Protein AF-A0A1E1WY47-F1 (afdb_monomer)

Mean predicted aligned error: 6.02 Å

Sequence (130 aa):
NPHKQREINQIEAVQMKAIRFVCRRFDRDFSSSTALTSLDLQPLSARRRTESLKFMHCIINSSCRTSSNDFLTPAVPSNTRNLHSLNITPYFARTDTFKYNFFPRVIECWNSLPGRTRSFSLNLFLAAIE

Secondary structure (DSSP, 8-state):
---SHHHHHHHHHHHHHHHHHHHT---TT--HHHHHHHTTPPPHHHHHHHHHHHHHHHHHTT-SSS-GGGT--BPP--SSTT--TT-BPPPP-SSHHHHTSHHHHHHHHHHTS-HHHHTS-HHHHHHHH-

Organism: NCBI:txid187763

Structure (mmCIF, N/CA/C/O backbone):
data_AF-A0A1E1WY47-F1
#
_entry.id   AF-A0A1E1WY47-F1
#
loop_
_atom_site.group_PDB
_atom_site.id
_atom_site.type_symbol
_atom_site.label_atom_id
_atom_site.label_alt_id
_atom_site.label_comp_id
_atom_site.label_asym_id
_atom_site.label_entity_id
_atom_site.label_seq_id
_atom_site.pdbx_PDB_ins_code
_atom_site.Cartn_x
_atom_site.Cartn_y
_atom_site.Cartn_z
_atom_site.occupancy
_atom_site.B_iso_or_equiv
_atom_site.auth_seq_id
_atom_site.auth_comp_id
_atom_site.auth_asym_id
_atom_site.auth_atom_id
_atom_site.pdbx_PDB_model_num
ATOM 1 N N . ASN A 1 1 ? 7.297 5.303 4.967 1.00 80.31 1 ASN A N 1
ATOM 2 C CA . ASN A 1 1 ? 6.507 5.281 3.716 1.00 80.31 1 ASN A CA 1
ATOM 3 C C . ASN A 1 1 ? 6.298 6.738 3.323 1.00 80.31 1 ASN A C 1
ATOM 5 O O . ASN A 1 1 ? 5.735 7.462 4.139 1.00 80.31 1 ASN A O 1
ATOM 9 N N . PRO A 1 2 ? 6.892 7.195 2.211 1.00 89.94 2 PRO A N 1
AT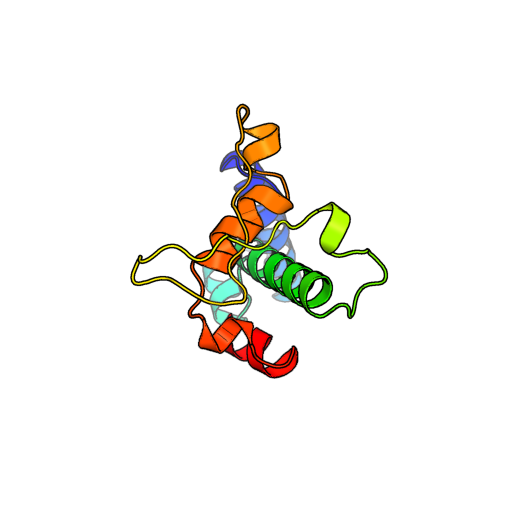OM 10 C CA . PRO A 1 2 ? 6.853 8.602 1.822 1.00 89.94 2 PRO A CA 1
ATOM 11 C C . PRO A 1 2 ? 5.423 9.059 1.540 1.00 89.94 2 PRO A C 1
ATOM 13 O O . PRO A 1 2 ? 4.623 8.303 0.996 1.00 89.94 2 PRO A O 1
ATOM 16 N N . HIS A 1 3 ? 5.123 10.307 1.882 1.00 90.12 3 HIS A N 1
ATOM 17 C CA . HIS A 1 3 ? 3.836 10.935 1.562 1.00 90.12 3 HIS A CA 1
ATOM 18 C C . HIS A 1 3 ? 3.989 12.093 0.575 1.00 90.12 3 HIS A C 1
ATOM 20 O O . HIS A 1 3 ? 3.019 12.498 -0.057 1.00 90.12 3 HIS A O 1
ATOM 26 N N . LYS A 1 4 ? 5.207 12.628 0.415 1.00 93.81 4 LYS A N 1
ATOM 27 C CA . LYS A 1 4 ? 5.482 13.691 -0.548 1.00 93.81 4 LYS A CA 1
ATOM 28 C C . LYS A 1 4 ? 5.699 13.083 -1.926 1.00 93.81 4 LYS A C 1
ATOM 30 O O . LYS A 1 4 ? 6.510 12.170 -2.080 1.00 93.81 4 LYS A O 1
ATOM 35 N N . GLN A 1 5 ? 5.058 13.657 -2.945 1.00 93.75 5 GLN A N 1
ATOM 36 C CA . GLN A 1 5 ? 5.161 13.169 -4.325 1.00 93.75 5 GLN A CA 1
ATOM 37 C C . GLN A 1 5 ? 6.614 13.062 -4.806 1.00 93.75 5 GLN A C 1
ATOM 39 O O . GLN A 1 5 ? 6.980 12.100 -5.472 1.00 93.75 5 GLN A O 1
ATOM 44 N N . ARG A 1 6 ? 7.474 14.010 -4.411 1.00 96.62 6 ARG A N 1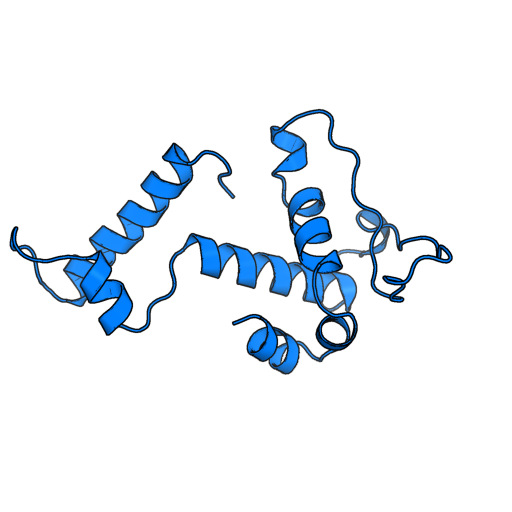
ATOM 45 C CA . ARG A 1 6 ? 8.907 13.986 -4.735 1.00 96.62 6 ARG A CA 1
ATOM 46 C C . ARG A 1 6 ? 9.601 12.716 -4.231 1.00 96.62 6 ARG A C 1
ATOM 48 O O . ARG A 1 6 ? 10.350 12.098 -4.978 1.00 96.62 6 ARG A O 1
ATOM 55 N N . GLU A 1 7 ? 9.355 12.333 -2.983 1.00 94.62 7 GLU A N 1
ATOM 56 C CA . GLU A 1 7 ? 9.965 11.155 -2.351 1.00 94.62 7 GLU A CA 1
ATOM 57 C C . GLU A 1 7 ? 9.388 9.856 -2.929 1.00 94.62 7 GLU A C 1
ATOM 59 O O . GLU A 1 7 ? 10.109 8.878 -3.121 1.00 94.62 7 GLU A O 1
ATOM 64 N N . ILE A 1 8 ? 8.090 9.853 -3.254 1.00 94.44 8 ILE A N 1
ATOM 65 C CA . ILE A 1 8 ? 7.441 8.744 -3.962 1.00 94.44 8 ILE A CA 1
ATOM 66 C C . ILE A 1 8 ? 8.124 8.541 -5.317 1.00 94.44 8 ILE A C 1
ATOM 68 O O . ILE A 1 8 ? 8.616 7.447 -5.584 1.00 94.44 8 ILE A O 1
ATOM 72 N N . ASN A 1 9 ? 8.244 9.604 -6.117 1.00 95.38 9 ASN A N 1
ATOM 73 C CA . ASN A 1 9 ? 8.868 9.563 -7.439 1.00 95.38 9 ASN A CA 1
ATOM 74 C C . ASN A 1 9 ? 10.325 9.087 -7.380 1.00 95.38 9 ASN A C 1
ATOM 76 O O . ASN A 1 9 ? 10.753 8.333 -8.249 1.00 95.38 9 ASN A O 1
ATOM 80 N N . GLN A 1 10 ? 11.086 9.485 -6.355 1.00 96.19 10 GLN A N 1
ATOM 81 C CA . GLN A 1 10 ? 12.459 9.006 -6.160 1.00 96.19 10 GLN A CA 1
ATOM 82 C C . GLN A 1 10 ? 12.522 7.489 -5.963 1.00 96.19 10 GLN A C 1
ATOM 84 O O . GLN A 1 10 ? 13.418 6.841 -6.496 1.00 96.19 10 GLN A O 1
ATOM 89 N N . ILE A 1 11 ? 11.566 6.914 -5.232 1.00 95.62 11 ILE A N 1
ATOM 90 C CA . ILE A 1 11 ? 11.510 5.466 -5.022 1.00 95.62 11 ILE A CA 1
ATOM 91 C C . ILE A 1 11 ? 11.030 4.745 -6.285 1.00 95.62 11 ILE A C 1
ATOM 93 O O . ILE A 1 11 ? 11.643 3.756 -6.679 1.00 95.62 11 ILE A O 1
ATOM 97 N N . GLU A 1 12 ? 10.001 5.254 -6.966 1.00 95.56 12 GLU A N 1
ATOM 98 C CA . GLU A 1 12 ? 9.545 4.668 -8.237 1.00 95.56 12 GLU A CA 1
ATOM 99 C C . GLU A 1 12 ? 10.651 4.716 -9.309 1.00 95.56 12 GLU A C 1
ATOM 101 O O . GLU A 1 12 ? 10.816 3.770 -10.077 1.00 95.56 12 GLU A O 1
ATOM 106 N N . ALA A 1 13 ? 11.496 5.754 -9.316 1.00 94.81 13 ALA A N 1
ATOM 107 C CA . ALA A 1 13 ? 12.640 5.846 -10.223 1.00 94.81 13 ALA A CA 1
ATOM 108 C C . ALA A 1 13 ? 13.642 4.688 -10.046 1.00 94.81 13 ALA A C 1
ATOM 110 O O . ALA A 1 13 ? 14.237 4.237 -11.029 1.00 94.81 13 ALA A O 1
ATOM 111 N N . VAL A 1 14 ? 13.799 4.157 -8.826 1.00 95.81 14 VAL A N 1
ATOM 112 C CA . VAL A 1 14 ? 14.621 2.960 -8.578 1.00 95.81 14 VAL A CA 1
ATOM 113 C C . VAL A 1 14 ? 14.019 1.744 -9.283 1.00 95.81 14 VAL A C 1
ATOM 115 O O . VAL A 1 14 ? 14.749 1.017 -9.959 1.00 95.81 14 VAL A O 1
ATOM 118 N N . GLN A 1 15 ? 12.697 1.555 -9.205 1.00 95.69 15 GLN A N 1
ATOM 119 C CA . GLN A 1 15 ? 12.006 0.485 -9.933 1.00 95.69 15 GLN A CA 1
ATOM 120 C C . GLN A 1 15 ? 12.160 0.651 -11.450 1.00 95.69 15 GLN A C 1
ATOM 122 O O . GLN A 1 15 ? 12.517 -0.307 -12.133 1.00 95.69 15 GLN A O 1
ATOM 127 N N . MET A 1 16 ? 11.978 1.866 -11.979 1.00 94.94 16 MET A N 1
ATOM 128 C CA . MET A 1 16 ? 12.146 2.137 -13.416 1.00 94.94 16 MET A CA 1
ATOM 129 C C . MET A 1 16 ? 13.553 1.803 -13.913 1.00 94.94 16 MET A C 1
ATOM 131 O O . MET A 1 16 ? 13.722 1.299 -15.027 1.00 94.94 16 MET A O 1
ATOM 135 N N . LYS A 1 17 ? 14.571 2.079 -13.089 1.00 94.31 17 LYS A N 1
ATOM 136 C CA . LYS A 1 17 ? 15.960 1.737 -13.394 1.00 94.31 17 LYS A CA 1
ATOM 137 C C . LYS A 1 17 ? 16.176 0.224 -13.356 1.00 94.31 17 LYS A C 1
ATOM 139 O O . LYS A 1 17 ? 16.805 -0.307 -14.264 1.00 94.31 17 LYS A O 1
ATOM 144 N N . ALA A 1 18 ? 15.617 -0.472 -12.366 1.00 95.38 18 ALA A N 1
ATOM 145 C CA . ALA A 1 18 ? 15.676 -1.931 -12.279 1.00 95.38 18 ALA A CA 1
ATOM 146 C C . ALA A 1 18 ? 15.044 -2.613 -13.505 1.00 95.38 18 ALA A C 1
ATOM 148 O O . ALA A 1 18 ? 15.618 -3.558 -14.039 1.00 95.38 18 ALA A O 1
ATOM 149 N N . ILE A 1 19 ? 13.928 -2.089 -14.018 1.00 95.94 19 ILE A N 1
ATOM 150 C CA . ILE A 1 19 ? 13.268 -2.621 -15.221 1.00 95.94 19 ILE A CA 1
ATOM 151 C C . ILE A 1 19 ? 14.194 -2.588 -16.441 1.00 95.94 19 ILE A C 1
ATOM 153 O O . ILE A 1 19 ? 14.249 -3.559 -17.191 1.00 95.94 19 ILE A O 1
ATOM 157 N 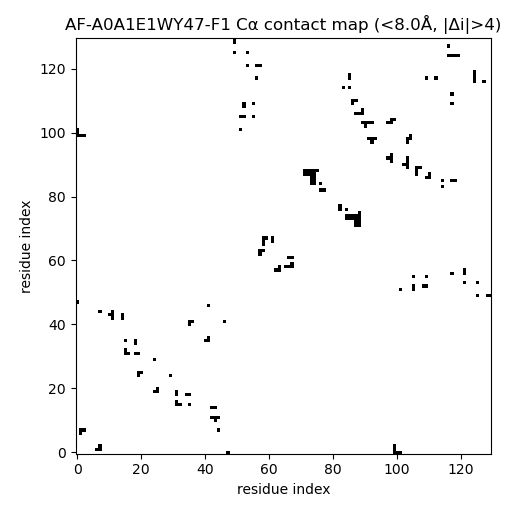N . ARG A 1 20 ? 14.993 -1.526 -16.612 1.00 94.62 20 ARG A N 1
ATOM 158 C CA . ARG A 1 20 ? 15.990 -1.460 -17.698 1.00 94.62 20 ARG A CA 1
ATOM 159 C C . ARG A 1 20 ? 17.010 -2.590 -17.612 1.00 94.62 20 ARG A C 1
ATOM 161 O O . ARG A 1 20 ? 17.359 -3.170 -18.636 1.00 94.62 20 ARG A O 1
ATOM 168 N N . PHE A 1 21 ? 17.447 -2.935 -16.399 1.00 95.25 21 PHE A N 1
ATOM 169 C CA . PHE A 1 21 ? 18.351 -4.065 -16.180 1.00 95.25 21 PHE A CA 1
ATOM 170 C C . PHE A 1 21 ? 17.683 -5.407 -16.482 1.00 95.25 21 PHE A C 1
ATOM 172 O O . PHE A 1 21 ? 18.279 -6.223 -17.180 1.00 95.25 21 PHE A O 1
ATOM 179 N N . VAL A 1 22 ? 16.448 -5.617 -16.014 1.00 94.75 22 VAL A N 1
ATOM 180 C CA . VAL A 1 22 ? 15.681 -6.851 -16.267 1.00 94.75 22 VAL A CA 1
ATOM 181 C C . VAL A 1 22 ? 15.475 -7.064 -17.767 1.00 94.75 22 VAL A C 1
ATOM 183 O O . VAL A 1 22 ? 15.759 -8.142 -18.281 1.00 94.75 22 VAL A O 1
ATOM 186 N N . CYS A 1 23 ? 15.062 -6.021 -18.489 1.00 94.19 23 CYS A N 1
ATOM 187 C CA . CYS A 1 23 ? 14.861 -6.083 -19.936 1.00 94.19 23 CYS A CA 1
ATOM 188 C C . CYS A 1 23 ? 16.172 -6.039 -20.737 1.00 94.19 23 CYS A C 1
ATOM 190 O O . CYS A 1 23 ? 16.142 -6.264 -21.943 1.00 94.19 23 CYS A O 1
ATOM 192 N N . ARG A 1 24 ? 17.313 -5.730 -20.101 1.00 94.50 24 ARG A N 1
ATOM 193 C CA . ARG A 1 24 ? 18.609 -5.447 -20.752 1.00 94.50 24 ARG A CA 1
ATOM 194 C C . ARG A 1 24 ? 18.516 -4.353 -21.830 1.00 94.50 24 ARG A C 1
ATOM 196 O O . ARG A 1 24 ? 19.188 -4.425 -22.857 1.00 94.50 24 ARG A O 1
ATOM 203 N N . ARG A 1 25 ? 17.677 -3.338 -21.605 1.00 93.25 25 ARG A N 1
ATOM 204 C CA . ARG A 1 25 ? 17.407 -2.243 -22.552 1.00 93.25 25 ARG A CA 1
ATOM 205 C C . ARG A 1 25 ? 17.845 -0.903 -21.972 1.00 93.25 25 ARG A C 1
ATOM 207 O O . ARG A 1 25 ? 17.299 -0.426 -20.976 1.00 93.25 25 ARG A O 1
ATOM 214 N N . PHE A 1 26 ? 18.835 -0.292 -22.617 1.00 91.56 26 PHE A N 1
ATOM 215 C CA . PHE A 1 26 ? 19.445 0.978 -22.199 1.00 91.56 26 PHE A CA 1
ATOM 216 C C . PHE A 1 26 ? 19.320 2.077 -23.262 1.00 91.56 26 PHE A C 1
ATOM 218 O O . PHE A 1 26 ? 19.873 3.161 -23.100 1.00 91.56 26 PHE A O 1
ATOM 225 N N . ASP A 1 27 ? 18.579 1.807 -24.334 1.00 92.06 27 ASP A N 1
ATOM 226 C CA . ASP A 1 27 ? 18.253 2.765 -25.380 1.00 92.06 27 ASP A CA 1
ATOM 227 C C . ASP A 1 27 ? 17.356 3.903 -24.868 1.00 92.06 27 ASP A C 1
ATOM 229 O O . ASP A 1 27 ? 16.601 3.762 -23.896 1.00 92.06 27 ASP A O 1
ATOM 233 N N . ARG A 1 28 ? 17.464 5.060 -25.535 1.00 87.88 28 ARG A N 1
ATOM 234 C CA . ARG A 1 28 ? 16.687 6.266 -25.206 1.00 87.88 28 ARG A CA 1
ATOM 235 C C . ARG A 1 28 ? 15.199 6.093 -25.506 1.00 87.88 28 ARG A C 1
ATOM 237 O O . ARG A 1 28 ? 14.385 6.635 -24.768 1.00 87.88 28 ARG A O 1
ATOM 244 N N . ASP A 1 29 ? 14.872 5.282 -26.509 1.00 90.81 29 ASP A N 1
ATOM 245 C CA . ASP A 1 29 ? 13.495 5.019 -26.942 1.00 90.81 29 ASP A CA 1
ATOM 246 C C . ASP A 1 29 ? 12.781 3.987 -26.051 1.00 90.81 29 ASP A C 1
ATOM 248 O O . ASP A 1 29 ? 11.579 3.751 -26.183 1.00 90.81 29 ASP A O 1
ATOM 252 N N . PHE A 1 30 ? 13.495 3.383 -25.094 1.00 91.25 30 PHE A N 1
ATOM 253 C CA . PHE A 1 30 ? 12.905 2.440 -24.155 1.00 91.25 30 PHE A CA 1
ATOM 254 C C . PHE A 1 30 ? 12.095 3.155 -23.070 1.00 91.25 30 PHE A C 1
ATOM 256 O O . PHE A 1 30 ? 12.635 3.869 -22.213 1.00 91.25 30 PHE A O 1
ATOM 263 N N . SER A 1 31 ? 10.794 2.877 -23.059 1.00 93.06 31 SER A N 1
ATOM 264 C CA . SER A 1 31 ? 9.863 3.308 -22.020 1.00 93.06 31 SER A CA 1
ATOM 265 C C . SER A 1 31 ? 9.795 2.284 -20.881 1.00 93.06 31 SER A C 1
ATOM 267 O O . SER A 1 31 ? 9.164 1.232 -21.003 1.00 93.06 31 SER A O 1
ATOM 269 N N . SER A 1 32 ? 10.407 2.611 -19.737 1.00 92.06 32 SER A N 1
ATOM 270 C CA . SER A 1 32 ? 10.341 1.772 -18.529 1.00 92.06 32 SER A CA 1
ATOM 271 C C . SER A 1 32 ? 8.916 1.611 -17.990 1.00 92.06 32 SER A C 1
ATOM 273 O O . SER A 1 32 ? 8.615 0.574 -17.411 1.00 92.06 32 SER A O 1
ATOM 275 N N . SER A 1 33 ? 8.042 2.609 -18.160 1.00 89.31 33 SER A N 1
ATOM 276 C CA . SER A 1 33 ? 6.653 2.548 -17.685 1.00 89.31 33 SER A CA 1
ATOM 277 C C . SER A 1 33 ? 5.815 1.575 -18.511 1.00 89.31 33 SER A C 1
ATOM 279 O O . SER A 1 33 ? 5.067 0.785 -17.951 1.00 89.31 33 SER A O 1
ATOM 281 N N . THR A 1 34 ? 5.985 1.568 -19.833 1.00 92.31 34 THR A N 1
ATOM 282 C CA . THR A 1 34 ? 5.327 0.589 -20.711 1.00 92.31 34 THR A CA 1
ATOM 283 C C . THR A 1 34 ? 5.853 -0.819 -20.436 1.00 92.31 34 THR A C 1
ATOM 285 O O . THR A 1 34 ? 5.079 -1.772 -20.364 1.00 92.31 34 THR A O 1
ATOM 288 N N . ALA A 1 35 ? 7.166 -0.946 -20.219 1.00 93.25 35 ALA A N 1
ATOM 289 C CA . ALA A 1 35 ? 7.786 -2.218 -19.871 1.00 93.25 35 ALA A CA 1
ATOM 290 C C . ALA A 1 35 ? 7.308 -2.756 -18.512 1.00 93.25 35 ALA A C 1
ATOM 292 O O . ALA A 1 35 ? 7.065 -3.953 -18.389 1.00 93.25 35 ALA A O 1
ATOM 293 N N . LEU A 1 36 ? 7.114 -1.885 -17.515 1.00 94.25 36 LEU A N 1
ATOM 294 C CA . LEU A 1 36 ? 6.530 -2.242 -16.218 1.00 94.25 36 LEU A CA 1
ATOM 295 C C . LEU A 1 36 ? 5.180 -2.944 -16.394 1.00 94.25 36 LEU A C 1
ATOM 297 O O . LEU A 1 36 ? 4.992 -4.030 -15.852 1.00 94.25 36 LEU A O 1
ATOM 301 N N . THR A 1 37 ? 4.287 -2.360 -17.200 1.00 92.06 37 THR A N 1
ATOM 302 C CA . THR A 1 37 ? 2.974 -2.947 -17.501 1.00 92.06 37 THR A CA 1
ATOM 303 C C . THR A 1 37 ? 3.107 -4.263 -18.265 1.00 92.06 37 THR A C 1
ATOM 305 O O . THR A 1 37 ? 2.402 -5.216 -17.961 1.00 92.06 37 THR A O 1
ATOM 308 N N . SER A 1 38 ? 4.037 -4.356 -19.222 1.00 93.25 38 SER A N 1
ATOM 309 C CA . SER A 1 38 ? 4.261 -5.598 -19.981 1.00 93.25 3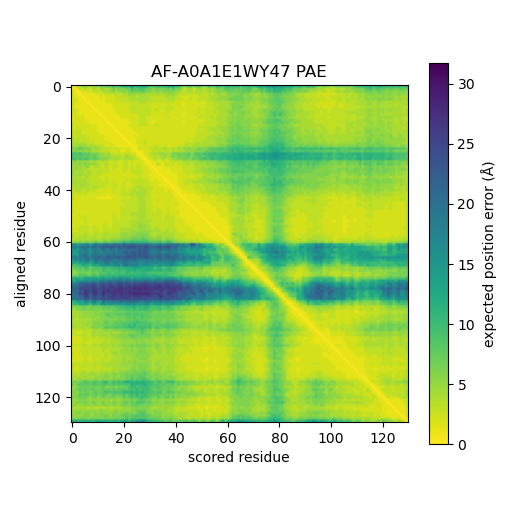8 SER A CA 1
ATOM 310 C C . SER A 1 38 ? 4.809 -6.753 -19.133 1.00 93.25 38 SER A C 1
ATOM 312 O O . SER A 1 38 ? 4.601 -7.912 -19.471 1.00 93.25 38 SER A O 1
ATOM 314 N N . LEU A 1 39 ? 5.508 -6.435 -18.038 1.00 93.81 39 LEU A N 1
ATOM 315 C CA . LEU A 1 39 ? 6.040 -7.401 -17.076 1.00 9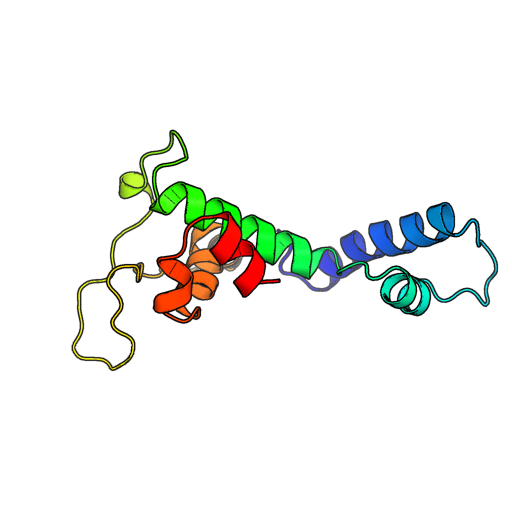3.81 39 LEU A CA 1
ATOM 316 C C . LEU A 1 39 ? 5.034 -7.745 -15.968 1.00 93.81 39 LEU A C 1
ATOM 318 O O . LEU A 1 39 ? 5.396 -8.474 -15.048 1.00 93.81 39 LEU A O 1
ATOM 322 N N . ASP A 1 40 ? 3.821 -7.185 -16.024 1.00 93.12 40 ASP A N 1
ATOM 323 C CA . ASP A 1 40 ? 2.786 -7.315 -14.993 1.00 93.12 40 ASP A CA 1
ATOM 324 C C . ASP A 1 40 ? 3.286 -6.941 -13.581 1.00 93.12 40 ASP A C 1
ATOM 326 O O . ASP A 1 40 ? 2.915 -7.513 -12.555 1.00 93.12 40 ASP A O 1
ATOM 330 N N . LEU A 1 41 ? 4.204 -5.969 -13.512 1.00 93.38 41 LEU A N 1
ATOM 331 C CA . LEU A 1 41 ? 4.761 -5.503 -12.249 1.00 93.38 41 LEU A CA 1
ATOM 332 C C . LEU A 1 41 ? 3.927 -4.350 -11.701 1.00 93.38 41 LEU A C 1
ATOM 334 O O . LEU A 1 41 ? 3.733 -3.338 -12.359 1.00 93.38 41 LEU A O 1
ATOM 338 N N . GLN A 1 42 ? 3.522 -4.446 -10.439 1.00 93.38 42 GLN A N 1
ATOM 339 C CA . GLN A 1 42 ? 2.848 -3.348 -9.747 1.00 93.38 42 GLN A CA 1
ATOM 340 C C . GLN A 1 42 ? 3.834 -2.234 -9.335 1.00 93.38 42 GLN A C 1
ATOM 342 O O . GLN A 1 42 ? 5.001 -2.524 -9.026 1.00 93.38 42 GLN A O 1
ATOM 347 N N . PRO A 1 43 ? 3.392 -0.963 -9.259 1.00 93.31 43 PRO A N 1
ATOM 348 C CA . PRO A 1 43 ? 4.222 0.128 -8.749 1.00 93.31 43 PRO A CA 1
ATOM 349 C C . PRO A 1 43 ? 4.590 -0.091 -7.273 1.00 93.31 43 PRO A C 1
ATOM 351 O O . PRO A 1 43 ? 3.841 -0.708 -6.504 1.00 93.31 43 PRO A O 1
ATOM 354 N N . LEU A 1 44 ? 5.735 0.441 -6.828 1.00 94.50 44 LEU A N 1
ATOM 355 C CA . LEU A 1 44 ? 6.202 0.236 -5.448 1.00 94.50 44 LEU A CA 1
ATOM 356 C C . LEU A 1 44 ? 5.253 0.847 -4.410 1.00 94.50 44 LEU A C 1
ATOM 358 O O . LEU A 1 44 ? 5.169 0.373 -3.275 1.00 94.50 44 LEU A O 1
ATOM 362 N N . SER A 1 45 ? 4.551 1.921 -4.757 1.00 92.81 45 SER A N 1
ATOM 363 C CA . SER A 1 45 ? 3.492 2.515 -3.936 1.00 92.81 45 SER A CA 1
ATOM 364 C C . SER A 1 45 ? 2.347 1.532 -3.651 1.00 92.81 45 SER A C 1
ATOM 366 O O . SER A 1 45 ? 1.998 1.356 -2.480 1.00 92.81 45 SER A O 1
ATOM 368 N N . ALA A 1 46 ? 1.831 0.838 -4.671 1.00 92.44 46 ALA A N 1
ATOM 369 C CA . ALA A 1 46 ? 0.789 -0.179 -4.520 1.00 92.44 46 ALA A CA 1
ATOM 370 C C . ALA A 1 46 ? 1.284 -1.349 -3.663 1.00 92.44 46 ALA A C 1
ATOM 372 O O . ALA A 1 46 ? 0.666 -1.675 -2.653 1.00 92.44 46 ALA A O 1
ATOM 373 N N . ARG A 1 47 ? 2.481 -1.876 -3.958 1.00 93.06 47 ARG A N 1
ATOM 374 C CA . ARG A 1 47 ? 3.091 -2.959 -3.165 1.00 93.06 47 ARG A CA 1
ATOM 375 C C . ARG A 1 47 ? 3.226 -2.597 -1.686 1.00 93.06 47 ARG A C 1
ATOM 377 O O . ARG A 1 47 ? 2.871 -3.381 -0.814 1.00 93.06 47 ARG A O 1
ATOM 384 N N . ARG A 1 48 ? 3.688 -1.380 -1.375 1.00 93.69 48 ARG A N 1
ATOM 385 C CA . ARG A 1 48 ? 3.785 -0.895 0.015 1.00 93.69 48 ARG A CA 1
ATOM 386 C C . ARG A 1 48 ? 2.425 -0.784 0.694 1.00 93.69 48 ARG A C 1
ATOM 388 O O . ARG A 1 48 ? 2.350 -0.996 1.905 1.00 93.69 48 ARG A O 1
ATOM 395 N N . ARG A 1 49 ? 1.370 -0.422 -0.043 1.00 93.25 49 ARG A N 1
ATOM 396 C CA . ARG A 1 49 ? -0.001 -0.380 0.480 1.00 93.25 49 ARG A CA 1
ATOM 397 C C . ARG A 1 49 ? -0.479 -1.787 0.840 1.00 93.25 49 ARG A C 1
ATOM 399 O O . ARG A 1 49 ? -0.913 -1.974 1.974 1.00 93.25 49 ARG A O 1
ATOM 406 N N . THR A 1 50 ? -0.323 -2.752 -0.064 1.00 93.69 50 THR A N 1
ATOM 407 C CA . THR A 1 50 ? -0.681 -4.163 0.154 1.00 93.69 50 THR A CA 1
ATOM 408 C C . THR A 1 50 ? 0.071 -4.749 1.346 1.00 93.69 50 THR A C 1
ATOM 410 O O . THR A 1 50 ? -0.553 -5.252 2.275 1.00 93.69 50 THR A O 1
ATOM 413 N N . GLU A 1 51 ? 1.394 -4.575 1.409 1.00 93.44 51 GLU A N 1
ATOM 414 C CA . GLU A 1 51 ? 2.205 -5.052 2.539 1.00 93.44 51 GLU A CA 1
ATOM 415 C C . GLU A 1 51 ? 1.827 -4.374 3.865 1.00 93.44 51 GLU A C 1
ATOM 417 O O . GLU A 1 51 ? 1.812 -5.014 4.915 1.00 93.44 51 GLU A O 1
ATOM 422 N N . SER A 1 52 ? 1.458 -3.086 3.839 1.00 94.19 52 SER A N 1
ATOM 423 C CA . SER A 1 52 ? 0.983 -2.398 5.046 1.00 94.19 52 SER A CA 1
ATOM 424 C C . SER A 1 52 ? -0.336 -2.989 5.558 1.00 94.19 52 SER A C 1
ATOM 426 O O . SER A 1 52 ? -0.492 -3.171 6.763 1.00 94.19 52 SER A O 1
ATOM 428 N N . LEU A 1 53 ? -1.276 -3.295 4.657 1.00 93.56 53 LEU A N 1
ATOM 429 C CA . LEU A 1 53 ? -2.556 -3.921 5.003 1.00 93.56 53 LEU A CA 1
ATOM 430 C C . LEU A 1 53 ? -2.381 -5.370 5.463 1.00 93.56 53 LEU A C 1
ATOM 432 O O . LEU A 1 53 ? -3.012 -5.781 6.432 1.00 93.56 53 LEU A O 1
ATOM 436 N N . LYS A 1 54 ? -1.489 -6.122 4.818 1.00 92.69 54 LYS A N 1
ATOM 437 C CA . LYS A 1 54 ? -1.093 -7.470 5.234 1.00 92.69 54 LYS A CA 1
ATOM 438 C C . LYS A 1 54 ? -0.545 -7.469 6.656 1.00 92.69 54 LYS A C 1
ATOM 440 O O . LYS A 1 54 ? -0.984 -8.254 7.488 1.00 92.69 54 LYS A O 1
ATOM 445 N N . PHE A 1 55 ? 0.376 -6.555 6.956 1.00 91.50 55 PHE A N 1
ATOM 446 C CA . PHE A 1 55 ? 0.933 -6.434 8.299 1.00 91.50 55 PHE A CA 1
ATOM 447 C C . PHE A 1 55 ? -0.140 -6.049 9.328 1.00 91.50 55 PHE A C 1
ATOM 449 O O . PHE A 1 55 ? -0.180 -6.623 10.413 1.00 91.50 55 PHE A O 1
ATOM 456 N N . MET A 1 56 ? -1.063 -5.151 8.968 1.00 91.38 56 MET A N 1
ATOM 457 C CA . MET A 1 56 ? -2.212 -4.805 9.809 1.00 91.38 56 MET A CA 1
ATOM 458 C C . MET A 1 56 ? -3.105 -6.016 10.111 1.00 91.38 56 MET A C 1
ATOM 460 O O . MET A 1 56 ? -3.481 -6.230 11.261 1.00 91.38 56 MET A O 1
ATOM 464 N N . HIS A 1 57 ? -3.409 -6.830 9.097 1.00 90.69 57 HIS A N 1
ATOM 465 C CA . HIS A 1 57 ? -4.180 -8.065 9.253 1.00 90.69 57 HIS A CA 1
ATOM 466 C C . HIS A 1 57 ? -3.491 -9.038 10.218 1.00 90.69 57 HIS A C 1
ATOM 468 O O . HIS A 1 57 ? -4.145 -9.569 11.115 1.00 90.69 57 HIS A O 1
ATOM 474 N N . CYS A 1 58 ? -2.168 -9.194 10.112 1.00 88.88 58 CYS A N 1
ATOM 475 C CA . CYS A 1 58 ? -1.384 -10.019 11.034 1.00 88.88 58 CYS A CA 1
ATOM 476 C C . CYS A 1 58 ? -1.415 -9.505 12.483 1.00 88.88 58 CYS A C 1
ATOM 478 O O . CYS A 1 58 ? -1.463 -10.318 13.407 1.00 88.88 58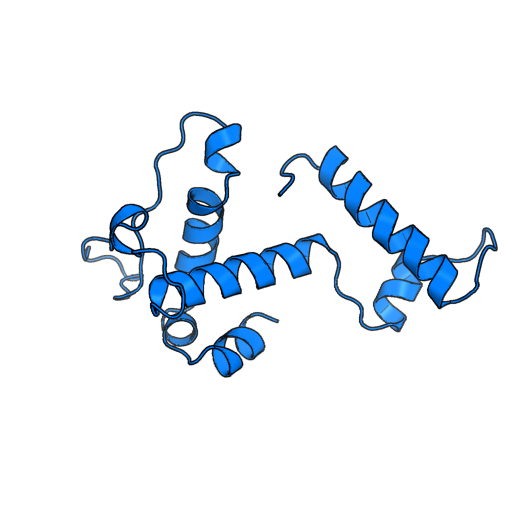 CYS A O 1
ATOM 480 N N . ILE A 1 59 ? -1.392 -8.180 12.693 1.00 88.50 59 ILE A N 1
ATOM 481 C CA . ILE A 1 59 ? -1.509 -7.570 14.029 1.00 88.50 59 ILE A CA 1
ATOM 482 C C . ILE A 1 59 ? -2.896 -7.846 14.620 1.00 88.50 59 ILE A C 1
ATOM 484 O O . ILE A 1 59 ? -2.999 -8.276 15.765 1.00 88.50 59 ILE A O 1
ATOM 488 N N . ILE A 1 60 ? -3.963 -7.614 13.850 1.00 86.06 60 ILE A N 1
ATOM 489 C CA . ILE A 1 60 ? -5.348 -7.761 14.326 1.00 86.06 60 ILE A CA 1
ATOM 490 C C . ILE A 1 60 ? -5.665 -9.221 14.654 1.00 86.06 60 ILE A C 1
ATOM 492 O O . ILE A 1 60 ? -6.215 -9.503 15.714 1.00 86.06 60 ILE A O 1
ATOM 496 N N . ASN A 1 61 ? -5.278 -10.149 13.778 1.00 81.25 61 ASN A N 1
ATOM 497 C CA . ASN A 1 61 ? -5.521 -11.582 13.956 1.00 81.25 61 ASN A CA 1
ATOM 498 C C . ASN A 1 61 ? -4.452 -12.273 14.820 1.00 81.25 61 ASN A C 1
ATOM 500 O O . ASN A 1 61 ? -4.256 -13.481 14.680 1.00 81.25 61 ASN A O 1
ATOM 504 N N . SER A 1 62 ? -3.718 -11.503 15.640 1.00 70.44 62 SER A N 1
ATOM 505 C CA . SER A 1 62 ? -2.733 -11.979 16.629 1.00 70.44 62 SER A CA 1
ATOM 506 C C . SER A 1 62 ? -1.708 -12.996 16.104 1.00 70.44 62 SER A C 1
ATOM 508 O O . SER A 1 62 ? -1.108 -13.756 16.859 1.00 70.44 62 SER A O 1
ATOM 510 N N . SER A 1 63 ? -1.443 -12.973 14.796 1.00 63.62 63 SER A N 1
ATOM 511 C CA . SER A 1 63 ? -0.377 -13.761 14.167 1.00 63.62 63 SER A CA 1
ATOM 512 C C . SER A 1 63 ? 1.001 -13.125 14.395 1.00 63.62 63 SER A C 1
ATOM 514 O O . SER A 1 63 ? 2.033 -13.763 14.188 1.00 63.62 63 SER A O 1
ATOM 516 N N . CYS A 1 64 ? 1.034 -11.864 14.838 1.00 61.12 64 CYS A N 1
ATOM 517 C CA . CYS A 1 64 ? 2.232 -11.185 15.318 1.00 61.12 64 CYS A CA 1
ATOM 518 C C . CYS A 1 64 ? 2.342 -11.254 16.850 1.00 61.12 64 CYS A C 1
ATOM 520 O O . CYS A 1 64 ? 1.347 -11.192 17.560 1.00 61.12 64 CYS A O 1
ATOM 522 N N . ARG A 1 65 ? 3.581 -11.315 17.362 1.00 60.66 65 ARG A N 1
ATOM 523 C CA . ARG A 1 65 ? 3.886 -11.321 18.809 1.00 60.66 65 ARG A CA 1
ATOM 524 C C . ARG A 1 65 ? 3.534 -10.013 19.534 1.00 60.66 65 ARG A C 1
ATOM 526 O O . ARG A 1 65 ? 3.567 -9.978 20.757 1.00 60.66 65 ARG A O 1
ATOM 533 N N . THR A 1 66 ? 3.263 -8.939 18.800 1.00 62.78 66 THR A N 1
ATOM 534 C CA . THR A 1 66 ? 2.894 -7.632 19.345 1.00 62.78 66 THR A CA 1
ATOM 535 C C . THR A 1 66 ? 1.432 -7.637 19.787 1.00 62.78 66 THR A C 1
ATOM 537 O O . THR A 1 66 ? 0.548 -7.935 18.986 1.00 62.78 66 THR A O 1
ATOM 540 N N . SER A 1 67 ? 1.172 -7.271 21.041 1.00 63.03 67 SER A N 1
ATOM 541 C CA . SER A 1 67 ? -0.170 -7.057 21.589 1.00 63.03 67 SER A CA 1
ATOM 542 C C . SER A 1 67 ? -0.899 -5.976 20.790 1.00 63.03 67 SER A C 1
ATOM 544 O O . SER A 1 67 ? -0.565 -4.794 20.851 1.00 63.03 67 SER A O 1
ATOM 546 N N . SER A 1 68 ? -1.924 -6.373 20.038 1.00 68.50 68 SER A N 1
ATOM 547 C CA . SER A 1 68 ? -2.792 -5.457 19.287 1.00 68.50 68 SER A CA 1
ATOM 548 C C . SER A 1 68 ? -3.460 -4.408 20.183 1.00 68.50 68 SER A C 1
ATOM 550 O O . SER A 1 68 ? -3.643 -3.273 19.749 1.00 68.50 68 SER A O 1
ATOM 552 N N . ASN A 1 69 ? -3.741 -4.753 21.444 1.00 69.19 69 ASN A N 1
ATOM 553 C CA . ASN A 1 69 ? -4.382 -3.870 22.422 1.00 69.19 69 ASN A CA 1
ATOM 554 C C . ASN A 1 69 ? -3.563 -2.621 22.790 1.00 69.19 69 ASN A C 1
ATOM 556 O O . ASN A 1 69 ? -4.159 -1.629 23.198 1.00 69.19 69 ASN A O 1
ATOM 560 N N . ASP A 1 70 ? -2.237 -2.630 22.621 1.00 75.50 70 ASP A N 1
ATOM 561 C CA . ASP A 1 70 ? -1.406 -1.473 22.994 1.00 75.50 70 ASP A CA 1
ATOM 562 C C . ASP A 1 70 ? -1.480 -0.345 21.953 1.00 75.50 70 ASP A C 1
ATOM 564 O O . ASP A 1 70 ? -1.225 0.820 22.258 1.00 75.50 70 ASP A O 1
ATOM 568 N N . PHE A 1 71 ? -1.839 -0.685 20.710 1.00 80.25 71 PHE A N 1
ATOM 569 C CA . PHE A 1 71 ? -1.792 0.232 19.567 1.00 80.25 71 PHE A CA 1
ATOM 570 C C . PHE A 1 71 ? -3.123 0.368 18.829 1.00 80.25 71 PHE A C 1
ATOM 572 O O . PHE A 1 71 ? -3.258 1.236 17.976 1.00 80.25 71 PHE A O 1
ATOM 579 N N . LEU A 1 72 ? -4.107 -0.490 19.085 1.00 86.19 72 LEU A N 1
ATOM 580 C CA . LEU A 1 72 ? -5.375 -0.475 18.366 1.00 86.19 72 LEU A CA 1
ATOM 581 C C . LEU A 1 72 ? -6.521 -0.396 19.363 1.00 86.19 72 LEU A C 1
ATOM 583 O O . LEU A 1 72 ? -6.719 -1.289 20.180 1.00 86.19 72 LEU A O 1
ATOM 587 N N . THR A 1 73 ? -7.314 0.666 19.256 1.00 86.44 73 THR A N 1
ATOM 588 C CA . THR A 1 73 ? -8.563 0.795 20.005 1.00 86.44 73 THR A CA 1
ATOM 589 C C . THR A 1 73 ? -9.721 0.381 19.098 1.00 86.44 73 THR A C 1
ATOM 591 O O . THR A 1 73 ? -9.961 1.062 18.092 1.00 86.44 73 THR A O 1
ATOM 594 N N . PRO A 1 74 ? -10.452 -0.704 19.412 1.00 84.94 74 PRO A N 1
ATOM 595 C CA . PRO A 1 74 ? -11.656 -1.073 18.675 1.00 84.94 74 PRO A CA 1
ATOM 596 C C . PRO A 1 74 ? -12.625 0.108 18.593 1.00 84.94 74 PRO A C 1
ATOM 598 O O . PRO A 1 74 ? -12.759 0.881 19.544 1.00 84.94 74 PRO A O 1
ATOM 601 N N . ALA A 1 75 ? -13.276 0.287 17.446 1.00 81.81 75 ALA A N 1
ATOM 602 C CA . ALA A 1 75 ? -14.276 1.335 17.304 1.00 81.81 75 ALA A CA 1
ATOM 603 C C . ALA A 1 75 ? -15.496 1.013 18.172 1.00 81.81 75 ALA A C 1
ATOM 605 O O . ALA A 1 75 ? -16.037 -0.093 18.114 1.00 81.81 75 ALA A O 1
ATOM 606 N N . VAL A 1 76 ? -15.951 1.996 18.953 1.00 72.69 76 VAL A N 1
ATOM 607 C CA . VAL A 1 76 ? -17.214 1.878 19.687 1.00 72.69 76 VAL A CA 1
ATOM 608 C C . VAL A 1 76 ? -18.346 1.769 18.665 1.00 72.69 76 VAL A C 1
ATOM 610 O O . VAL A 1 76 ? -18.391 2.575 17.726 1.00 72.69 76 VAL A O 1
ATOM 613 N N . PRO A 1 77 ? -19.260 0.796 18.809 1.00 62.94 77 PRO A N 1
ATOM 614 C CA . PRO A 1 77 ? -20.362 0.658 17.882 1.00 62.94 77 PRO A CA 1
ATOM 615 C C . PRO A 1 77 ? -21.254 1.900 17.920 1.00 62.94 77 PRO A C 1
ATOM 617 O O . PRO A 1 77 ? -21.882 2.204 18.929 1.00 62.94 77 PRO A O 1
ATOM 620 N N . SER A 1 78 ? -21.290 2.627 16.804 1.00 60.56 78 SER A N 1
ATOM 621 C CA . SER A 1 78 ? -22.208 3.740 16.565 1.00 60.56 78 SER A CA 1
ATOM 622 C C . SER A 1 78 ? -23.255 3.316 15.540 1.00 60.56 78 SER A C 1
ATOM 624 O O . SER A 1 78 ? -22.998 2.451 14.703 1.00 60.56 78 SER A O 1
ATOM 626 N N . ASN A 1 79 ? -24.436 3.931 15.587 1.00 57.94 79 ASN A N 1
ATOM 627 C CA . ASN A 1 79 ? -25.619 3.559 14.800 1.00 57.94 79 ASN A CA 1
ATOM 628 C C . ASN A 1 79 ? -25.507 3.917 13.295 1.00 57.94 79 ASN A C 1
ATOM 630 O O . ASN A 1 79 ? -26.504 4.076 12.592 1.00 57.94 79 ASN A O 1
ATOM 634 N N . THR A 1 80 ? -24.288 4.109 12.788 1.00 60.69 80 THR A N 1
ATOM 635 C CA . THR A 1 80 ? -23.987 4.446 11.396 1.00 60.69 80 THR A CA 1
ATOM 636 C C . THR A 1 80 ? -23.829 3.190 10.538 1.00 60.69 80 THR A C 1
ATOM 638 O O . THR A 1 80 ? -23.258 2.188 10.954 1.00 60.69 80 THR A O 1
ATOM 641 N N . ARG A 1 81 ? -24.280 3.269 9.277 1.00 57.56 81 ARG A N 1
ATOM 642 C CA . ARG A 1 81 ? -24.328 2.161 8.294 1.00 57.56 81 ARG A CA 1
ATOM 643 C C . ARG A 1 81 ? -22.992 1.450 7.995 1.00 57.56 81 ARG A C 1
ATOM 645 O O . ARG A 1 81 ? -23.010 0.415 7.344 1.00 57.56 81 ARG A O 1
ATOM 652 N N . ASN A 1 82 ? -21.856 1.968 8.467 1.00 57.16 82 ASN A N 1
ATOM 653 C CA . ASN A 1 82 ? -20.517 1.392 8.279 1.00 57.16 82 ASN A CA 1
ATOM 654 C C . ASN A 1 82 ? -20.006 0.659 9.530 1.00 57.16 82 ASN A C 1
ATOM 656 O O . ASN A 1 82 ? -18.808 0.676 9.821 1.00 57.16 82 ASN A O 1
ATOM 660 N N . LEU A 1 83 ? -20.903 0.050 10.304 1.00 63.34 83 LEU A N 1
ATOM 661 C CA . LEU A 1 83 ? -20.534 -0.665 11.515 1.00 63.34 83 LEU A CA 1
ATOM 662 C C . LEU A 1 83 ? -20.026 -2.076 11.184 1.00 63.34 83 LEU A C 1
ATOM 664 O O . LEU A 1 83 ? -20.778 -2.926 10.714 1.00 63.34 83 LEU A O 1
ATOM 668 N N . HIS A 1 84 ? -18.746 -2.332 11.452 1.00 72.38 84 HIS A N 1
ATOM 669 C CA . HIS A 1 84 ? -18.161 -3.671 11.411 1.00 72.38 84 HIS A CA 1
A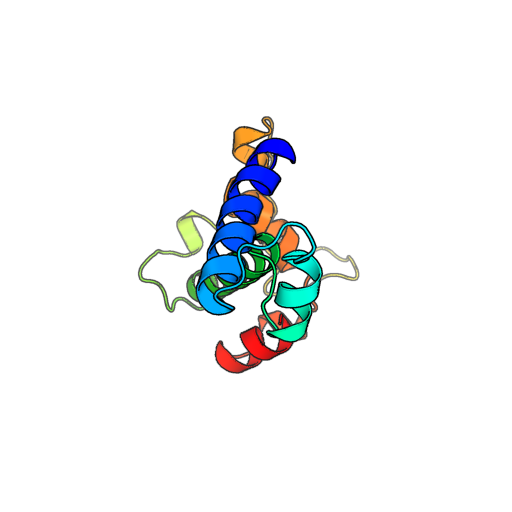TOM 670 C C . HIS A 1 84 ? -17.352 -3.913 12.688 1.00 72.38 84 HIS A C 1
ATOM 672 O O . HIS A 1 84 ? -16.686 -2.998 13.169 1.00 72.38 84 HIS A O 1
ATOM 678 N N . SER A 1 85 ? -17.376 -5.139 13.218 1.00 76.38 85 SER A N 1
ATOM 679 C CA . SER A 1 85 ? -16.695 -5.512 14.474 1.00 76.38 85 SER A CA 1
ATOM 680 C C . SER A 1 85 ? -15.181 -5.281 14.443 1.00 76.38 85 SER A C 1
ATOM 682 O O . SER A 1 85 ? -14.566 -5.048 15.476 1.00 76.38 85 SER A O 1
ATOM 684 N N . LEU A 1 86 ? -14.591 -5.310 13.245 1.00 82.12 86 LEU A N 1
ATOM 685 C CA . LEU A 1 86 ? -13.167 -5.058 12.995 1.00 82.12 86 LEU A CA 1
ATOM 686 C C . LEU A 1 86 ? -12.856 -3.599 12.616 1.00 82.12 86 LEU A C 1
ATOM 688 O O . LEU A 1 86 ? -11.806 -3.334 12.026 1.00 82.12 86 LEU A O 1
ATOM 692 N N . ASN A 1 87 ? -13.773 -2.657 12.852 1.00 87.19 87 ASN A N 1
ATOM 693 C CA . ASN A 1 87 ? -13.456 -1.234 12.725 1.00 87.19 87 ASN A CA 1
ATOM 694 C C . ASN A 1 87 ? -12.542 -0.803 13.874 1.00 87.19 87 ASN A C 1
ATOM 696 O O . ASN A 1 87 ? -12.730 -1.197 15.024 1.00 87.19 87 ASN A O 1
ATOM 700 N N . ILE A 1 88 ? -11.582 0.058 13.558 1.00 89.12 88 ILE A N 1
ATOM 701 C CA . ILE A 1 88 ? -10.618 0.584 14.526 1.00 89.12 88 ILE A CA 1
ATOM 702 C C . ILE A 1 88 ? -10.806 2.089 14.626 1.00 89.12 88 ILE A C 1
ATOM 704 O O . ILE A 1 88 ? -11.009 2.761 13.614 1.00 89.12 88 ILE A O 1
ATOM 708 N N . THR A 1 89 ? -10.749 2.629 15.838 1.00 89.75 89 THR A N 1
ATOM 709 C CA . THR A 1 89 ? -10.847 4.073 16.049 1.00 89.75 89 THR A CA 1
ATOM 710 C C . THR A 1 89 ? -9.644 4.760 15.390 1.00 89.75 89 THR A C 1
ATOM 712 O O . THR A 1 89 ? -8.505 4.417 15.714 1.00 89.75 89 THR A O 1
ATOM 715 N N . PRO A 1 90 ? -9.852 5.698 14.446 1.00 90.38 90 PRO A N 1
ATOM 716 C CA . PRO A 1 90 ? -8.747 6.400 13.810 1.00 90.38 90 PRO A CA 1
ATOM 717 C C . PRO A 1 90 ? -8.014 7.282 14.825 1.00 90.38 90 PRO A C 1
ATOM 719 O O . PRO A 1 90 ? -8.623 7.897 15.701 1.00 90.38 90 PRO A O 1
ATOM 722 N N . TYR A 1 91 ? -6.695 7.374 14.683 1.00 90.44 91 TYR A N 1
ATOM 723 C CA . TYR A 1 91 ? -5.887 8.287 15.483 1.00 90.44 91 TYR A CA 1
ATOM 724 C C . TYR A 1 91 ? -6.144 9.741 15.095 1.00 90.44 91 TYR A C 1
ATOM 726 O O . TYR A 1 91 ? -6.170 10.088 13.915 1.00 90.44 91 TYR A O 1
ATOM 734 N N . PHE A 1 92 ? -6.223 10.621 16.092 1.00 90.88 92 PHE A N 1
ATOM 735 C CA . PHE A 1 92 ? -6.182 12.055 15.844 1.00 90.88 92 PHE A CA 1
ATOM 736 C C . PHE A 1 92 ? -4.737 12.507 15.605 1.00 90.88 92 PHE A C 1
ATOM 738 O O . PHE A 1 92 ? -3.891 12.409 16.496 1.00 90.88 92 PHE A O 1
ATOM 745 N N . ALA A 1 93 ? -4.450 13.017 14.407 1.00 92.31 93 ALA A N 1
ATOM 746 C CA . ALA A 1 93 ? -3.123 13.496 14.041 1.00 92.31 93 ALA A CA 1
ATOM 747 C C . ALA A 1 93 ? -3.085 15.019 13.884 1.00 92.31 93 ALA A C 1
ATOM 749 O O . ALA A 1 93 ? -3.786 15.583 13.050 1.00 92.31 93 ALA A O 1
ATOM 750 N N . ARG A 1 94 ? -2.219 15.678 14.668 1.00 93.44 94 ARG A N 1
ATOM 751 C CA . ARG A 1 94 ? -1.979 17.133 14.591 1.00 93.44 94 ARG A CA 1
ATOM 752 C C . ARG A 1 94 ? -0.912 17.520 13.568 1.00 93.44 94 ARG A C 1
ATOM 754 O O . ARG A 1 94 ? -0.876 18.662 13.131 1.00 93.44 94 ARG A O 1
ATOM 761 N N . THR A 1 95 ? -0.029 16.587 13.218 1.00 94.88 95 THR A N 1
ATOM 762 C CA . THR A 1 95 ? 1.087 16.813 12.295 1.00 94.88 95 THR A CA 1
ATOM 763 C C . THR A 1 95 ? 1.051 15.811 11.152 1.00 94.88 95 THR A C 1
ATOM 765 O O . THR A 1 95 ? 0.675 14.651 11.338 1.00 94.88 95 THR A O 1
ATOM 768 N N . ASP A 1 96 ? 1.526 16.232 9.980 1.00 91.44 96 ASP A N 1
ATOM 769 C CA . ASP A 1 96 ? 1.666 15.349 8.818 1.00 91.44 96 ASP A CA 1
ATOM 770 C C . ASP A 1 96 ? 2.603 14.169 9.100 1.00 91.44 96 ASP A C 1
ATOM 772 O O . ASP A 1 96 ? 2.359 13.048 8.659 1.00 91.44 96 ASP A O 1
ATOM 776 N N . THR A 1 97 ? 3.650 14.388 9.899 1.00 90.75 97 THR A N 1
ATOM 777 C CA . THR A 1 97 ? 4.587 13.330 10.297 1.00 90.75 97 THR A CA 1
ATOM 778 C C . THR A 1 97 ? 3.886 12.174 11.001 1.00 90.75 97 THR A C 1
ATOM 780 O O . THR A 1 97 ? 4.167 11.015 10.699 1.00 90.75 97 THR A O 1
ATOM 783 N N . PHE A 1 98 ? 2.948 12.476 11.900 1.00 92.44 98 PHE A N 1
ATOM 784 C CA . PHE A 1 98 ? 2.175 11.452 12.586 1.00 92.44 98 PHE A CA 1
ATOM 785 C C . PHE A 1 98 ? 1.047 10.917 11.700 1.00 92.44 98 PHE A C 1
ATOM 787 O O . PHE A 1 98 ? 0.890 9.703 11.598 1.00 92.44 98 PHE A O 1
ATOM 794 N N . LYS A 1 99 ? 0.331 11.789 10.978 1.00 91.94 99 LYS A N 1
ATOM 795 C CA . LYS A 1 99 ? -0.752 11.413 10.052 1.00 91.94 99 LYS A CA 1
ATOM 796 C C . LYS A 1 99 ? -0.307 10.370 9.023 1.00 91.94 99 LYS A C 1
ATOM 798 O O . LYS A 1 99 ? -1.005 9.390 8.788 1.00 91.94 99 LYS A O 1
ATOM 803 N N . TYR A 1 100 ? 0.872 10.553 8.430 1.00 92.38 100 TYR A N 1
ATOM 804 C CA . TYR A 1 100 ? 1.411 9.639 7.419 1.00 92.38 100 TYR A CA 1
ATOM 805 C C . TYR A 1 100 ? 2.284 8.517 7.998 1.00 92.38 100 TYR A C 1
ATOM 807 O O . TYR A 1 100 ? 2.866 7.728 7.239 1.00 92.38 100 TYR A O 1
ATOM 815 N N . ASN A 1 101 ? 2.356 8.403 9.328 1.00 92.00 101 ASN A N 1
ATOM 816 C CA . ASN A 1 101 ? 2.946 7.246 9.985 1.00 92.00 101 ASN A CA 1
ATOM 817 C C . ASN A 1 101 ? 2.109 5.978 9.713 1.00 92.00 101 ASN A C 1
ATOM 819 O O . ASN A 1 101 ? 1.042 6.028 9.102 1.00 92.00 101 ASN A O 1
ATOM 823 N N . PHE A 1 102 ? 2.615 4.814 10.120 1.00 92.19 102 PHE A N 1
ATOM 824 C CA . PHE A 1 102 ? 1.992 3.522 9.852 1.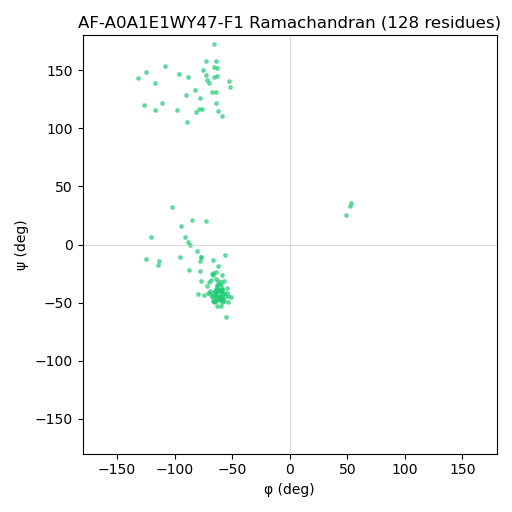00 92.19 102 PHE A CA 1
ATOM 825 C C . PHE A 1 102 ? 0.540 3.446 10.349 1.00 92.19 102 PHE A C 1
ATOM 827 O O . PHE A 1 102 ? -0.356 3.309 9.522 1.00 92.19 102 PHE A O 1
ATOM 834 N N . PHE A 1 103 ? 0.294 3.570 11.658 1.00 92.25 103 PHE A N 1
ATOM 835 C CA . PHE A 1 103 ? -1.038 3.305 12.213 1.00 92.25 103 PHE A CA 1
ATOM 836 C C . PHE A 1 103 ? -2.127 4.249 11.692 1.00 92.25 103 PHE A C 1
ATOM 838 O O . PHE A 1 103 ? -3.108 3.731 11.160 1.00 92.25 103 PHE A O 1
ATOM 845 N N . PRO A 1 104 ? -1.987 5.592 11.749 1.00 93.19 104 PRO A N 1
ATOM 846 C CA . PRO A 1 104 ? -3.076 6.478 11.334 1.00 93.19 104 PRO A CA 1
ATOM 847 C C . PRO A 1 104 ? -3.448 6.271 9.859 1.00 93.19 104 PRO A C 1
ATOM 849 O O . PRO A 1 104 ? -4.616 6.061 9.539 1.00 93.19 104 PRO A O 1
ATOM 852 N N . ARG A 1 105 ? -2.445 6.176 8.973 1.00 93.25 105 ARG A N 1
ATOM 853 C CA . ARG A 1 105 ? -2.661 5.912 7.543 1.00 93.25 105 ARG A CA 1
ATOM 854 C C . ARG A 1 105 ? -3.315 4.554 7.283 1.00 93.25 105 ARG A C 1
ATOM 856 O O . ARG A 1 105 ? -4.201 4.435 6.438 1.00 93.25 105 ARG A O 1
ATOM 863 N N . VAL A 1 106 ? -2.813 3.496 7.916 1.00 94.12 106 VAL A N 1
ATOM 864 C CA . VAL A 1 106 ? -3.240 2.128 7.597 1.00 94.12 106 VAL A CA 1
A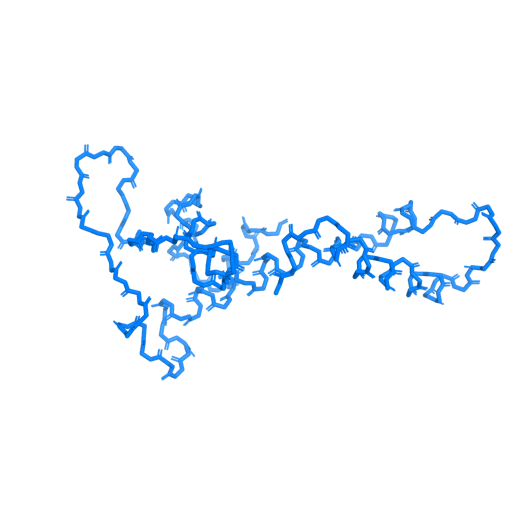TOM 865 C C . VAL A 1 106 ? -4.605 1.823 8.201 1.00 94.12 106 VAL A C 1
ATOM 867 O O . VAL A 1 106 ? -5.372 1.115 7.562 1.00 94.12 106 VAL A O 1
ATOM 870 N N . ILE A 1 107 ? -4.956 2.413 9.347 1.00 93.06 107 ILE A N 1
ATOM 871 C CA . ILE A 1 107 ? -6.301 2.313 9.934 1.00 93.06 107 ILE A CA 1
ATOM 872 C C . ILE A 1 107 ? -7.351 2.940 9.011 1.00 93.06 107 ILE A C 1
ATOM 874 O O . ILE A 1 107 ? -8.393 2.331 8.783 1.00 93.06 107 ILE A O 1
ATOM 878 N N . GLU A 1 108 ? -7.077 4.106 8.418 1.00 91.50 108 GLU A N 1
ATOM 879 C CA . GLU A 1 108 ? -7.969 4.705 7.413 1.00 91.50 108 GLU A CA 1
ATOM 880 C C . GLU A 1 108 ? -8.151 3.777 6.200 1.00 91.50 108 GLU A C 1
ATOM 882 O O . GLU A 1 108 ? -9.274 3.501 5.765 1.00 91.50 108 GLU A O 1
ATOM 887 N N . CYS A 1 109 ? -7.048 3.219 5.688 1.00 91.44 109 CYS A N 1
ATOM 888 C CA . CYS A 1 109 ? -7.097 2.258 4.585 1.00 91.44 109 CYS A CA 1
ATOM 889 C C . CYS A 1 109 ? -7.857 0.982 4.974 1.00 91.44 109 CYS A C 1
ATOM 891 O O . CYS A 1 109 ? -8.623 0.467 4.173 1.00 91.44 109 CYS A O 1
ATOM 893 N N . TRP A 1 110 ? -7.677 0.483 6.194 1.00 92.12 110 TRP A N 1
ATOM 894 C CA . TRP A 1 110 ? -8.332 -0.715 6.709 1.00 92.12 110 TRP A CA 1
ATOM 895 C C . TRP A 1 110 ? -9.839 -0.513 6.868 1.00 92.12 110 TRP A C 1
ATOM 897 O O . TRP A 1 110 ? -10.630 -1.318 6.385 1.00 92.12 110 TRP A O 1
ATOM 907 N N . ASN A 1 111 ? -10.253 0.588 7.492 1.00 90.62 111 ASN A N 1
ATOM 908 C CA . ASN A 1 111 ? -11.663 0.889 7.730 1.00 90.62 111 ASN A CA 1
ATOM 909 C C . ASN A 1 111 ? -12.447 1.155 6.437 1.00 90.62 111 ASN A C 1
ATOM 911 O O . ASN A 1 111 ? -13.658 0.945 6.418 1.00 90.62 111 ASN A O 1
ATOM 915 N N . SER A 1 112 ? -11.776 1.587 5.364 1.00 89.06 112 SER A N 1
ATOM 916 C CA . SER A 1 112 ? -12.402 1.742 4.041 1.00 89.06 112 SER A CA 1
ATOM 917 C C . SER A 1 112 ? -12.597 0.419 3.290 1.00 89.06 112 SER A C 1
ATOM 919 O O . SER A 1 112 ? -13.320 0.396 2.295 1.00 89.06 112 SER A O 1
ATOM 921 N N . LEU A 1 113 ? -12.012 -0.692 3.759 1.00 89.75 113 LEU A N 1
ATOM 922 C CA . LEU A 1 113 ? -12.252 -2.010 3.171 1.00 89.75 113 LEU A CA 1
ATOM 923 C C . LEU A 1 113 ? -13.658 -2.528 3.514 1.00 89.75 113 LEU A C 1
ATOM 925 O O . LEU A 1 113 ? -14.123 -2.357 4.655 1.00 89.75 113 LEU A O 1
ATOM 929 N N . PRO A 1 114 ? -14.304 -3.268 2.592 1.00 87.88 114 PRO A N 1
ATOM 930 C CA . PRO A 1 114 ? -15.529 -3.993 2.896 1.00 87.88 114 PRO A CA 1
ATOM 931 C C . PRO A 1 114 ? -15.344 -4.877 4.133 1.00 87.88 114 PRO A C 1
ATOM 933 O O . PRO A 1 114 ? -14.330 -5.564 4.276 1.00 87.88 114 PRO A O 1
ATOM 936 N N . GLY A 1 115 ? -16.328 -4.871 5.037 1.00 82.69 115 GLY A N 1
ATOM 937 C CA . GLY A 1 115 ? -16.251 -5.620 6.297 1.00 82.69 115 GLY A CA 1
ATOM 938 C C . GLY A 1 115 ? -15.945 -7.106 6.090 1.00 82.69 115 GLY A C 1
ATOM 939 O O . GLY A 1 115 ? -15.068 -7.661 6.746 1.00 82.69 115 GLY A O 1
ATOM 940 N N . ARG A 1 116 ? -16.575 -7.715 5.076 1.00 85.00 116 ARG A N 1
ATOM 941 C CA . ARG A 1 116 ? -16.370 -9.123 4.713 1.00 85.00 116 ARG A CA 1
ATOM 942 C C . ARG A 1 116 ? -14.906 -9.451 4.404 1.00 85.00 116 ARG A C 1
ATOM 944 O O . ARG A 1 116 ? -14.425 -10.479 4.863 1.00 85.00 116 ARG A O 1
ATOM 951 N N . THR A 1 117 ? -14.206 -8.577 3.679 1.00 86.75 117 THR A N 1
ATOM 952 C CA . THR A 1 117 ? -12.804 -8.788 3.287 1.00 86.75 117 THR A CA 1
ATOM 953 C C . THR A 1 117 ? -11.890 -8.857 4.506 1.00 86.75 117 THR A C 1
ATOM 955 O O . THR A 1 117 ? -10.991 -9.687 4.565 1.00 86.75 117 THR A O 1
ATOM 958 N N . ARG A 1 118 ? -12.149 -8.030 5.523 1.00 86.31 118 ARG A N 1
ATOM 959 C CA . ARG A 1 118 ? -11.327 -7.946 6.740 1.00 86.31 118 ARG A CA 1
ATOM 960 C C . ARG A 1 118 ? -11.380 -9.201 7.611 1.00 86.31 118 ARG A C 1
ATOM 962 O O . ARG A 1 118 ? -10.425 -9.471 8.331 1.00 86.31 118 ARG A O 1
ATOM 969 N N . SER A 1 119 ? -12.467 -9.962 7.517 1.00 85.62 119 SER A N 1
ATOM 970 C CA . SER A 1 119 ? -12.676 -11.206 8.267 1.00 85.62 119 SER A CA 1
ATOM 971 C C . SER A 1 119 ? -12.094 -12.446 7.576 1.00 85.62 119 SER A C 1
ATOM 973 O O . SER A 1 119 ? -12.242 -13.554 8.086 1.00 85.62 119 SER A O 1
ATOM 975 N N . PHE A 1 120 ? -11.480 -12.303 6.398 1.00 89.50 120 PHE A N 1
ATOM 976 C CA . PHE A 1 120 ? -10.888 -13.425 5.673 1.00 89.50 120 PHE A CA 1
ATOM 977 C C . PHE A 1 120 ? -9.592 -13.933 6.315 1.00 89.50 120 PHE A C 1
ATOM 979 O O . PHE A 1 120 ? -8.894 -13.204 7.021 1.00 89.50 120 PHE A O 1
ATOM 986 N N . SER A 1 121 ? -9.239 -15.188 6.017 1.00 89.38 121 SER A N 1
ATOM 987 C CA . SER A 1 121 ? -7.893 -15.709 6.274 1.00 89.38 121 SER A CA 1
ATOM 988 C C . SER A 1 121 ? -6.861 -14.960 5.423 1.00 89.38 121 SER A C 1
ATOM 990 O O . SER A 1 121 ? -7.204 -14.391 4.388 1.00 89.38 121 SER A O 1
ATOM 992 N N . LEU A 1 122 ? -5.591 -14.965 5.837 1.00 88.81 122 LEU A N 1
ATOM 993 C CA . LEU A 1 122 ? -4.540 -14.145 5.218 1.00 88.81 122 LEU A CA 1
ATOM 994 C C . LEU A 1 122 ? -4.463 -14.298 3.688 1.00 88.81 122 LEU A C 1
ATOM 996 O O . LEU A 1 122 ? -4.403 -13.301 2.977 1.00 88.81 122 LEU A O 1
ATOM 1000 N N . ASN A 1 123 ? -4.516 -15.527 3.172 1.00 90.00 123 ASN A N 1
ATOM 1001 C CA . ASN A 1 123 ? -4.409 -15.780 1.730 1.00 90.00 123 ASN A CA 1
ATOM 1002 C C . ASN A 1 123 ? -5.608 -15.218 0.950 1.00 90.00 123 ASN A C 1
ATOM 1004 O O . ASN A 1 123 ? -5.428 -14.587 -0.087 1.00 90.00 123 ASN A O 1
ATOM 1008 N N . LEU A 1 124 ? -6.825 -15.409 1.469 1.00 91.38 124 LEU A N 1
ATOM 1009 C CA . LEU A 1 124 ? -8.046 -14.874 0.857 1.00 91.38 124 LEU A CA 1
ATOM 1010 C C . LEU A 1 124 ? -8.126 -13.351 0.982 1.00 91.38 124 LEU A C 1
ATOM 1012 O O . LEU A 1 124 ? -8.670 -12.688 0.105 1.00 91.38 124 LEU A O 1
ATOM 1016 N N . PHE A 1 125 ? -7.577 -12.796 2.062 1.00 91.94 125 PHE A N 1
ATOM 1017 C CA . PHE A 1 125 ? -7.448 -11.358 2.242 1.00 91.94 125 PHE A CA 1
ATOM 1018 C C . PHE A 1 125 ? -6.522 -10.751 1.186 1.00 91.94 125 PHE A C 1
ATOM 1020 O O . PHE A 1 125 ? -6.916 -9.787 0.541 1.00 91.94 125 PHE A O 1
ATOM 1027 N N . LEU A 1 126 ? -5.335 -11.336 0.973 1.00 90.81 126 LEU A N 1
ATOM 1028 C CA . LEU A 1 126 ? -4.374 -10.872 -0.034 1.00 90.81 126 LEU A CA 1
ATOM 1029 C C . LEU A 1 126 ? -4.966 -10.900 -1.445 1.00 90.81 126 LEU A C 1
ATOM 1031 O O . LEU A 1 126 ? -4.935 -9.883 -2.128 1.00 90.81 126 LEU A O 1
ATOM 1035 N N . ALA A 1 127 ? -5.613 -12.004 -1.822 1.00 90.31 127 ALA A N 1
ATOM 1036 C CA . ALA A 1 127 ? -6.267 -12.136 -3.124 1.00 90.31 127 ALA A CA 1
ATOM 1037 C C . ALA A 1 127 ? -7.422 -11.139 -3.353 1.00 90.31 127 ALA A C 1
ATOM 1039 O O . ALA A 1 127 ? -7.848 -10.947 -4.484 1.00 90.31 127 ALA A O 1
ATOM 1040 N N . ALA A 1 128 ? -7.967 -10.538 -2.291 1.00 89.25 128 ALA A N 1
ATOM 1041 C CA . ALA A 1 128 ? -9.059 -9.572 -2.378 1.00 89.25 128 ALA A CA 1
ATOM 1042 C C . ALA A 1 128 ? -8.589 -8.105 -2.388 1.00 89.25 128 ALA A C 1
ATOM 1044 O O . ALA A 1 128 ? -9.421 -7.216 -2.582 1.00 89.25 128 ALA A O 1
ATOM 1045 N N . ILE A 1 129 ? -7.308 -7.840 -2.104 1.00 87.19 129 ILE A N 1
ATOM 1046 C CA . ILE A 1 129 ? -6.735 -6.482 -2.066 1.00 87.19 129 ILE A CA 1
ATOM 1047 C C . ILE A 1 129 ? -5.706 -6.217 -3.173 1.00 87.19 129 ILE A C 1
ATOM 1049 O O . ILE A 1 129 ? -5.327 -5.057 -3.353 1.00 87.19 129 ILE A O 1
ATOM 1053 N N . GLU A 1 130 ? -5.227 -7.270 -3.837 1.00 77.25 130 GLU A N 1
ATOM 1054 C CA . GLU A 1 130 ? -4.445 -7.218 -5.081 1.00 77.25 130 GLU A CA 1
ATOM 1055 C C . GLU A 1 130 ? -5.358 -6.974 -6.287 1.00 77.25 130 GLU A C 1
ATOM 1057 O O . GLU A 1 130 ? -4.958 -6.144 -7.134 1.00 77.25 130 GLU A O 1
#

Radius of gyration: 18.21 Å; Cα contacts (8 Å, |Δi|>4): 105; chains: 1; bounding box: 45×33×50 Å

pLDDT: mean 87.35, std 10.11, range [57.16, 96.62]

Foldseek 3Di:
DDDDPVVLVVQQVVVLVVLCVVVVHDDPPDDSVVSCVVVVHDGVVLVVLLVLLLVVLCQLVVVDPDPVVVQWAFDDDDPDPLDARPQTDADDDPDPVVCPDSRNVNSVVLSPDDNVLSPDDSVSNSVVSD

Solvent-accessible surface area (backbone atoms only — not comparable to full-atom values): 7973 Å² total; per-residue (Å²): 119,73,83,50,68,71,58,44,50,57,53,44,50,53,53,41,53,50,45,28,62,76,71,71,52,84,59,88,88,62,54,44,69,62,48,34,59,75,67,72,52,77,57,65,68,58,53,52,50,51,53,51,50,51,52,48,50,32,31,74,70,60,73,38,95,56,70,44,75,84,80,50,51,70,44,78,91,56,101,53,97,85,69,46,95,86,30,57,54,73,65,88,59,94,45,69,75,56,37,58,32,69,64,39,43,45,43,54,57,53,61,71,46,61,62,73,54,74,73,45,56,71,70,62,31,51,71,72,72,111